Protein AF-A0A947DIS9-F1 (afdb_monomer_lite)

Sequence (60 aa):
MPELIWEKLNCKNQPVGGLGLWRAKVPGGWLVASRCGGGEGSGITFYPDPKHEWNGGSLP

Foldseek 3Di:
DDDWDKDWADDDPDDPFDWTWIWTDDAQFIWIWIDGPVRPDIDIDGDGDNPHPDPRDDDD

pLDDT: mean 89.15, std 10.58, range [60.84, 98.44]

Organism: NCBI:txid1967444

Secondary structure (DSSP, 8-state):
-----EEE---SSPPTTT-EEEEEEETTEEEEEEE-TTSS--EEEEEE-TT----SPPP-

Structure (mmCIF, N/CA/C/O backbone):
data_AF-A0A947DIS9-F1
#
_entry.id   AF-A0A947DIS9-F1
#
loop_
_atom_site.group_PDB
_atom_site.id
_atom_site.type_symbol
_atom_site.label_atom_id
_atom_site.label_alt_id
_atom_site.label_comp_id
_atom_site.label_asym_id
_atom_site.label_entity_id
_atom_site.label_seq_id
_atom_site.pdbx_PDB_ins_code
_atom_site.Cartn_x
_atom_site.Cartn_y
_atom_site.Cartn_z
_atom_site.occupancy
_atom_site.B_iso_or_equiv
_atom_site.auth_seq_id
_atom_site.auth_comp_id
_atom_site.auth_asym_id
_atom_site.auth_atom_id
_atom_site.pdbx_PDB_model_num
ATOM 1 N N . MET A 1 1 ? -23.602 8.544 -5.854 1.00 82.75 1 MET A N 1
ATOM 2 C CA . MET A 1 1 ? -23.162 7.128 -5.834 1.00 82.75 1 MET A CA 1
ATOM 3 C C . MET A 1 1 ? -21.965 7.037 -4.894 1.00 82.75 1 MET A C 1
ATOM 5 O O . MET A 1 1 ? -21.326 8.068 -4.729 1.00 82.75 1 MET A O 1
ATOM 9 N N . PRO A 1 2 ? -21.694 5.907 -4.218 1.00 91.00 2 PRO A N 1
ATOM 10 C CA . PRO A 1 2 ? -20.486 5.782 -3.400 1.00 91.00 2 PRO A CA 1
ATOM 11 C C . PRO A 1 2 ? -19.228 5.854 -4.278 1.00 91.00 2 PRO A C 1
ATOM 13 O O . PRO A 1 2 ? -19.234 5.355 -5.402 1.00 91.00 2 PRO A O 1
ATOM 16 N N . GLU A 1 3 ? -18.164 6.468 -3.760 1.00 95.06 3 GLU A N 1
ATOM 17 C CA . GLU A 1 3 ? -16.908 6.703 -4.480 1.00 95.06 3 GLU A CA 1
ATOM 18 C C . GLU A 1 3 ? -15.732 6.041 -3.755 1.00 95.06 3 GLU A C 1
ATOM 20 O O . GLU A 1 3 ? -15.655 6.058 -2.527 1.00 95.06 3 GLU A O 1
ATOM 25 N N . LEU A 1 4 ? -14.804 5.472 -4.527 1.00 95.06 4 LEU A N 1
ATOM 26 C CA . LEU A 1 4 ? -13.541 4.935 -4.029 1.00 95.06 4 LEU A CA 1
ATOM 27 C C . LEU A 1 4 ? -12.405 5.849 -4.493 1.00 95.06 4 LEU A C 1
ATOM 29 O O . LEU A 1 4 ? -12.132 5.943 -5.690 1.00 95.06 4 LEU A O 1
ATOM 33 N N . ILE A 1 5 ? -11.747 6.517 -3.546 1.00 97.06 5 ILE A N 1
ATOM 34 C CA . ILE A 1 5 ? -10.707 7.510 -3.835 1.00 97.06 5 ILE A CA 1
ATOM 35 C C . ILE A 1 5 ? -9.324 6.873 -3.700 1.00 97.06 5 ILE A C 1
ATOM 37 O O . ILE A 1 5 ? -8.964 6.382 -2.630 1.00 97.06 5 ILE A O 1
ATOM 41 N N . TRP A 1 6 ? -8.553 6.895 -4.789 1.00 96.19 6 TRP A N 1
ATOM 42 C CA . TRP A 1 6 ? -7.187 6.375 -4.837 1.00 96.19 6 TRP A CA 1
ATOM 43 C C . TRP A 1 6 ? -6.153 7.487 -4.652 1.00 96.19 6 TRP A C 1
ATOM 45 O O . TRP A 1 6 ? -6.126 8.466 -5.394 1.00 96.19 6 TRP A O 1
ATOM 55 N N . GLU A 1 7 ? -5.241 7.282 -3.711 1.00 95.94 7 GLU A N 1
ATOM 56 C CA . GLU A 1 7 ? -4.112 8.154 -3.404 1.00 95.94 7 GLU A CA 1
ATOM 57 C C . GLU A 1 7 ? -2.827 7.518 -3.936 1.00 95.94 7 GLU A C 1
ATOM 59 O O . GLU A 1 7 ? -2.521 6.371 -3.606 1.00 95.94 7 GLU A O 1
ATOM 64 N N . LYS A 1 8 ? -2.052 8.247 -4.747 1.00 93.31 8 LYS A N 1
ATOM 65 C CA . LYS A 1 8 ? -0.732 7.778 -5.191 1.00 93.31 8 LYS A CA 1
ATOM 66 C C . LYS A 1 8 ? 0.273 7.914 -4.048 1.00 93.31 8 LYS A C 1
ATOM 68 O O . LYS A 1 8 ? 0.424 8.999 -3.489 1.00 93.31 8 LYS A O 1
ATOM 73 N N . LEU A 1 9 ? 1.002 6.845 -3.747 1.00 93.38 9 LEU A N 1
ATOM 74 C CA . LEU A 1 9 ? 2.094 6.876 -2.781 1.00 93.38 9 LEU A CA 1
ATOM 75 C C . LEU A 1 9 ? 3.379 7.408 -3.419 1.00 93.38 9 LEU A C 1
ATOM 77 O O . LEU A 1 9 ? 3.674 7.165 -4.592 1.00 93.38 9 LEU A O 1
ATOM 81 N N . ASN A 1 10 ? 4.156 8.147 -2.629 1.00 90.44 10 ASN A N 1
ATOM 82 C CA . ASN A 1 10 ? 5.444 8.672 -3.059 1.00 90.44 10 ASN A CA 1
ATOM 83 C C . ASN A 1 10 ? 6.546 7.622 -2.846 1.00 90.44 10 ASN A C 1
ATOM 85 O O . ASN A 1 10 ? 7.144 7.542 -1.773 1.00 90.44 10 ASN A O 1
ATOM 89 N N . CYS A 1 11 ? 6.797 6.805 -3.866 1.00 87.25 11 CYS A N 1
ATOM 90 C CA . CYS A 1 11 ? 7.796 5.740 -3.824 1.00 87.25 11 CYS A CA 1
ATOM 91 C C . CYS A 1 11 ? 9.184 6.269 -4.219 1.00 87.25 11 CYS A C 1
ATOM 93 O O . CYS A 1 11 ? 9.389 6.735 -5.340 1.00 87.25 11 CYS A O 1
ATOM 95 N N . LYS A 1 12 ? 10.160 6.169 -3.310 1.00 87.44 12 LYS A N 1
ATOM 96 C CA . LYS A 1 12 ? 11.576 6.465 -3.590 1.00 87.44 12 LYS A CA 1
ATOM 97 C C . LYS A 1 12 ? 12.330 5.177 -3.921 1.00 87.44 12 LYS A C 1
ATOM 99 O O . LYS A 1 12 ? 11.978 4.120 -3.410 1.00 87.44 12 LYS A O 1
ATOM 104 N N . ASN A 1 13 ? 13.378 5.279 -4.743 1.00 86.31 13 ASN A N 1
ATOM 105 C CA . ASN A 1 13 ? 14.253 4.156 -5.123 1.00 86.31 13 ASN A CA 1
ATOM 106 C C . ASN A 1 13 ? 13.509 2.963 -5.756 1.00 86.31 13 ASN A C 1
ATOM 108 O O . ASN A 1 13 ? 13.910 1.813 -5.598 1.00 86.31 13 ASN A O 1
ATOM 112 N N . GLN A 1 14 ? 12.404 3.233 -6.454 1.00 78.31 14 GLN A N 1
ATOM 113 C CA . GLN A 1 14 ? 11.616 2.203 -7.128 1.00 78.31 14 GLN A CA 1
ATOM 114 C C . GLN A 1 14 ? 12.425 1.516 -8.248 1.00 78.31 14 GLN A C 1
ATOM 116 O O . GLN A 1 14 ? 13.216 2.193 -8.917 1.00 78.31 14 GLN A O 1
ATOM 121 N N . PRO A 1 15 ? 12.223 0.205 -8.490 1.00 72.06 15 PRO A N 1
ATOM 122 C CA . PRO A 1 15 ? 12.877 -0.500 -9.587 1.00 72.06 15 PRO A CA 1
ATOM 123 C C . PRO A 1 15 ? 12.583 0.164 -10.937 1.00 72.06 15 PRO A C 1
ATOM 125 O O . PRO A 1 15 ? 11.523 0.767 -11.143 1.00 72.06 15 PRO A O 1
ATOM 128 N N . VAL A 1 16 ? 13.524 0.035 -11.872 1.00 64.31 16 VAL A N 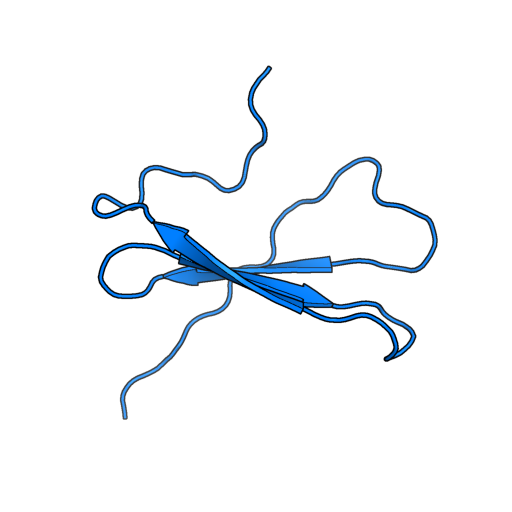1
ATOM 129 C CA . VAL A 1 16 ? 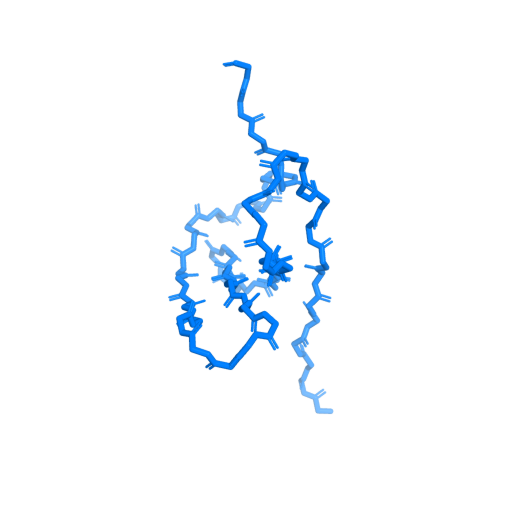13.377 0.551 -13.240 1.00 64.31 16 VAL A CA 1
ATOM 130 C C . VAL A 1 16 ? 12.136 -0.087 -13.884 1.00 64.31 16 VAL A C 1
ATOM 132 O O . VAL A 1 16 ? 11.960 -1.297 -13.799 1.00 64.31 16 VAL A O 1
ATOM 135 N N . GLY A 1 17 ? 11.260 0.717 -14.501 1.00 66.50 17 GLY A N 1
ATOM 136 C CA . GLY A 1 17 ? 10.015 0.228 -15.128 1.00 66.50 17 GLY A CA 1
ATOM 137 C C . GLY A 1 17 ? 8.715 0.887 -14.646 1.00 66.50 17 GLY A C 1
ATOM 138 O O . GLY A 1 17 ? 7.632 0.509 -15.091 1.00 66.50 17 GLY A O 1
ATOM 139 N N . GLY A 1 18 ? 8.795 1.895 -13.770 1.00 68.88 18 GLY A N 1
ATOM 140 C CA . GLY A 1 18 ? 7.644 2.749 -13.446 1.00 68.88 18 GLY A CA 1
ATOM 141 C C . GLY A 1 18 ? 6.592 2.080 -12.561 1.00 68.88 18 GLY A C 1
ATOM 142 O O . GLY A 1 18 ? 5.404 2.361 -12.712 1.00 68.88 18 GLY A O 1
ATOM 143 N N . LEU A 1 19 ? 7.023 1.203 -11.650 1.00 79.50 19 LEU A N 1
ATOM 144 C CA . LEU A 1 19 ? 6.182 0.688 -10.571 1.00 79.50 19 LEU A CA 1
ATOM 145 C C . LEU A 1 19 ? 5.604 1.855 -9.767 1.00 79.50 19 LEU A C 1
ATOM 147 O O . LEU A 1 19 ? 6.346 2.619 -9.159 1.00 79.50 19 LEU A O 1
ATOM 151 N N . GLY A 1 20 ? 4.283 1.993 -9.768 1.00 88.25 20 GLY A N 1
ATOM 152 C CA . GLY A 1 20 ? 3.578 2.912 -8.883 1.00 88.25 20 GLY A CA 1
ATOM 153 C C . GLY A 1 20 ? 2.794 2.145 -7.828 1.00 88.25 20 GLY A C 1
ATOM 154 O O . GLY A 1 20 ? 2.276 1.060 -8.104 1.00 88.25 20 GLY A O 1
ATOM 155 N N . LEU A 1 21 ? 2.678 2.727 -6.636 1.00 92.00 21 LEU A N 1
ATOM 156 C CA . LEU A 1 21 ? 1.722 2.279 -5.633 1.00 92.00 21 LEU A CA 1
ATOM 157 C C . LEU A 1 21 ? 0.617 3.311 -5.442 1.00 92.00 21 LEU A C 1
ATOM 159 O O . LEU A 1 21 ? 0.861 4.519 -5.403 1.00 92.00 21 LEU A O 1
ATOM 163 N N . TRP A 1 22 ? -0.595 2.800 -5.273 1.00 94.50 22 TRP A N 1
ATOM 164 C CA . TRP A 1 22 ? -1.764 3.558 -4.865 1.00 94.50 22 TRP A CA 1
ATOM 165 C C . TRP A 1 22 ? -2.412 2.884 -3.673 1.00 94.50 22 TRP A C 1
ATOM 167 O O . TRP A 1 22 ? -2.274 1.676 -3.472 1.00 94.50 22 TRP A O 1
ATOM 177 N N . ARG A 1 23 ? -3.166 3.661 -2.908 1.00 97.31 23 ARG A N 1
ATOM 178 C CA . ARG A 1 23 ? -4.011 3.130 -1.849 1.00 97.31 23 ARG A CA 1
ATOM 179 C C . ARG A 1 23 ? -5.374 3.796 -1.828 1.00 97.31 23 ARG A C 1
ATOM 181 O O . ARG A 1 23 ? -5.500 4.933 -2.262 1.00 97.31 23 ARG A O 1
ATOM 188 N N . ALA A 1 24 ? -6.365 3.109 -1.288 1.00 97.81 24 ALA A N 1
ATOM 189 C CA . ALA A 1 24 ? -7.681 3.672 -1.033 1.00 97.81 24 ALA A CA 1
ATOM 190 C C . ALA A 1 24 ? -8.138 3.303 0.375 1.00 97.81 24 ALA A C 1
ATOM 192 O O . ALA A 1 24 ? -7.945 2.171 0.830 1.00 97.81 24 ALA A O 1
ATOM 193 N N . LYS A 1 25 ? -8.743 4.269 1.065 1.00 97.69 25 LYS A N 1
ATOM 194 C CA . LYS A 1 25 ? -9.314 4.070 2.395 1.00 97.69 25 LYS A CA 1
ATOM 195 C C . LYS A 1 25 ? -10.592 3.240 2.277 1.00 97.69 25 LYS A C 1
ATOM 197 O O . LYS A 1 25 ? -11.499 3.615 1.538 1.00 97.69 25 LYS A O 1
ATOM 202 N 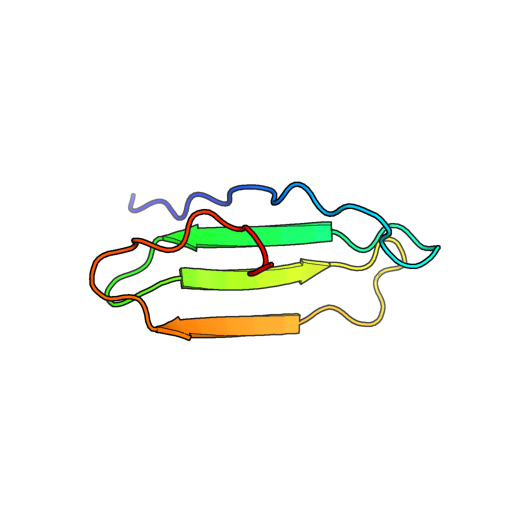N . VAL A 1 26 ? -10.673 2.132 3.006 1.00 98.12 26 VAL A N 1
ATOM 203 C CA . VAL A 1 26 ? -11.860 1.264 3.071 1.00 98.12 26 VAL A CA 1
ATOM 204 C C . VAL A 1 26 ? -12.197 0.938 4.532 1.00 98.12 26 VAL A C 1
ATOM 206 O O . VAL A 1 26 ? -11.361 1.149 5.416 1.00 98.12 26 VAL A O 1
ATOM 209 N N . PRO A 1 27 ? -13.406 0.437 4.843 1.00 97.94 27 PRO A N 1
ATOM 210 C CA . PRO A 1 27 ? -13.711 -0.020 6.195 1.00 97.94 27 PRO A CA 1
ATOM 211 C C . PRO A 1 27 ? -12.666 -1.028 6.700 1.00 97.94 27 PRO A C 1
ATOM 213 O O . PRO A 1 27 ? -12.355 -2.005 6.024 1.00 97.94 27 PRO A O 1
ATOM 216 N N . GLY A 1 28 ? -12.100 -0.767 7.881 1.00 98.25 28 GLY A N 1
ATOM 217 C CA . GLY A 1 28 ? -11.105 -1.631 8.526 1.00 98.25 28 GLY A CA 1
ATOM 218 C C . GLY A 1 28 ? -9.655 -1.473 8.052 1.00 98.25 28 GLY A C 1
ATOM 219 O O . GLY A 1 28 ? -8.768 -2.063 8.670 1.00 98.25 28 GLY A O 1
ATOM 220 N N . GLY A 1 29 ? -9.377 -0.696 7.002 1.00 98.38 29 GLY A N 1
ATOM 221 C CA . GLY A 1 29 ? -7.998 -0.484 6.560 1.00 98.38 29 GLY A CA 1
ATOM 222 C C . GLY A 1 29 ? -7.856 0.116 5.170 1.00 98.38 29 GLY A C 1
ATOM 223 O O . GLY A 1 29 ? -8.639 0.969 4.748 1.00 98.38 29 GLY A O 1
ATOM 224 N N . TRP A 1 30 ? -6.835 -0.330 4.449 1.00 98.44 30 TRP A N 1
ATOM 225 C CA . TRP A 1 30 ? -6.485 0.190 3.134 1.00 98.44 30 TRP A CA 1
ATOM 226 C C . TRP A 1 30 ? -6.520 -0.916 2.088 1.00 98.44 30 TRP A C 1
ATOM 228 O O . TRP A 1 30 ? -6.042 -2.023 2.325 1.00 98.44 30 TRP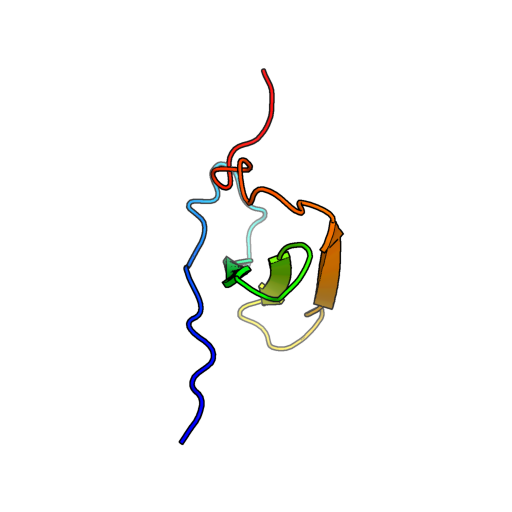 A O 1
ATOM 238 N N . LEU A 1 31 ? -7.017 -0.603 0.897 1.00 97.94 31 LEU A N 1
ATOM 239 C CA . LEU A 1 31 ? -6.625 -1.340 -0.299 1.00 97.94 31 LEU A CA 1
ATOM 240 C C . LEU A 1 31 ? -5.321 -0.739 -0.801 1.00 97.94 31 LEU A C 1
ATOM 242 O O . LEU A 1 31 ? -5.254 0.473 -0.973 1.00 97.94 31 LEU A O 1
ATOM 246 N N . VAL A 1 32 ? -4.305 -1.561 -1.041 1.00 96.69 32 VAL A N 1
ATOM 247 C CA . VAL A 1 32 ? -3.012 -1.140 -1.590 1.00 96.69 32 VAL A CA 1
ATOM 248 C C . VAL A 1 32 ? -2.806 -1.856 -2.911 1.00 96.69 32 VAL A C 1
ATOM 250 O O . VAL A 1 32 ? -2.864 -3.083 -2.963 1.00 96.69 32 VAL A O 1
ATOM 253 N N . ALA A 1 33 ? -2.583 -1.096 -3.976 1.00 93.94 33 ALA A N 1
ATOM 254 C CA . ALA A 1 33 ? -2.416 -1.615 -5.322 1.00 93.94 33 ALA A CA 1
ATOM 255 C C . ALA A 1 33 ? -1.057 -1.209 -5.895 1.00 93.94 33 ALA A C 1
ATOM 257 O O . ALA A 1 33 ? -0.677 -0.038 -5.836 1.00 93.94 33 ALA A O 1
ATOM 258 N N . SER A 1 34 ? -0.351 -2.169 -6.486 1.00 90.81 34 SER A N 1
ATOM 259 C CA . SER A 1 34 ? 0.811 -1.923 -7.333 1.00 90.81 34 SER A CA 1
ATOM 260 C C . SER A 1 34 ? 0.393 -1.953 -8.800 1.00 90.81 34 SER A C 1
ATOM 262 O O . SER A 1 34 ? -0.403 -2.796 -9.222 1.00 90.81 34 SER A O 1
ATOM 264 N N . ARG A 1 35 ? 0.945 -1.037 -9.596 1.00 84.12 35 ARG A N 1
ATOM 265 C CA . ARG A 1 35 ? 0.768 -1.023 -11.050 1.00 84.12 35 ARG A CA 1
ATOM 266 C C . ARG A 1 35 ? 2.118 -0.875 -11.729 1.00 84.12 35 ARG A C 1
ATOM 268 O O . ARG A 1 35 ? 2.845 0.080 -11.457 1.00 84.12 35 ARG A O 1
ATOM 275 N N . CYS A 1 36 ? 2.419 -1.788 -12.640 1.00 79.25 36 CYS A N 1
ATOM 276 C CA . CYS A 1 36 ? 3.580 -1.699 -13.519 1.00 79.25 36 CYS A CA 1
ATOM 277 C C . CYS A 1 36 ? 3.213 -0.950 -14.805 1.00 79.25 36 CYS A C 1
ATOM 279 O O . CYS A 1 36 ? 2.144 -1.178 -15.376 1.00 79.25 36 CYS A O 1
ATOM 281 N N . GLY A 1 37 ? 4.107 -0.081 -15.289 1.00 69.75 37 GLY A N 1
ATOM 282 C CA . GLY A 1 37 ? 3.884 0.696 -16.514 1.00 69.75 37 GLY A CA 1
ATOM 283 C C . GLY A 1 37 ? 3.750 -0.156 -17.784 1.00 69.75 37 GLY A C 1
ATOM 284 O O . GLY A 1 37 ? 3.077 0.260 -18.720 1.00 69.75 37 GLY A O 1
ATOM 285 N N . GLY A 1 38 ? 4.336 -1.359 -17.795 1.00 66.94 38 GLY A N 1
ATOM 286 C CA . GLY A 1 38 ? 4.302 -2.298 -18.925 1.00 66.94 38 GLY A CA 1
ATOM 287 C C . GLY A 1 38 ? 3.083 -3.227 -18.984 1.00 66.94 38 GLY A C 1
ATOM 288 O O . GLY A 1 38 ? 3.042 -4.097 -19.842 1.00 66.94 38 GLY A O 1
ATOM 289 N N . GLY A 1 39 ? 2.105 -3.089 -18.080 1.00 60.84 39 GLY A N 1
ATOM 290 C CA . GLY A 1 39 ? 0.881 -3.908 -18.076 1.00 60.84 39 GLY A CA 1
ATOM 291 C C . GLY A 1 39 ? 1.013 -5.300 -17.441 1.00 60.84 39 GLY A C 1
ATOM 292 O O . GLY A 1 39 ? 0.011 -5.851 -16.993 1.00 60.84 39 GLY A O 1
ATOM 293 N N . GLU A 1 40 ? 2.226 -5.835 -17.306 1.00 68.75 40 GLU A N 1
ATOM 294 C CA . GLU A 1 40 ? 2.502 -7.109 -16.629 1.00 68.75 40 GLU A CA 1
ATOM 295 C C . GLU A 1 40 ? 2.882 -6.890 -15.150 1.00 68.75 40 GLU A C 1
ATOM 297 O O . GLU A 1 40 ? 3.688 -6.018 -14.829 1.00 68.75 40 GLU A O 1
ATOM 302 N N . GLY A 1 41 ? 2.3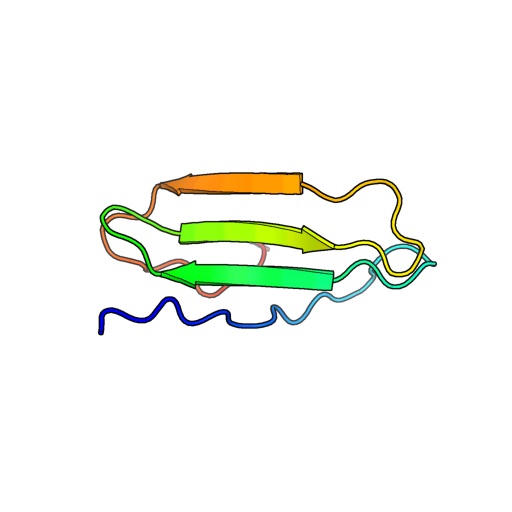05 -7.673 -14.228 1.00 68.62 41 GLY A N 1
ATOM 303 C CA . GLY A 1 41 ? 2.726 -7.698 -12.815 1.00 68.62 41 GLY A CA 1
ATOM 304 C C . GLY A 1 41 ? 2.070 -6.672 -11.877 1.00 68.62 41 GLY A C 1
ATOM 305 O O . GLY A 1 41 ? 2.743 -6.112 -11.017 1.00 68.62 41 GLY A O 1
ATOM 306 N N . SER A 1 42 ? 0.764 -6.424 -12.014 1.00 85.19 42 SER A N 1
ATOM 307 C CA . SER A 1 42 ? 0.000 -5.626 -11.035 1.00 85.19 42 SER A CA 1
ATOM 308 C C . SER A 1 42 ? -0.592 -6.507 -9.931 1.00 85.19 42 SER A C 1
ATOM 310 O O . SER A 1 42 ? -0.905 -7.674 -10.168 1.00 85.19 42 SER A O 1
ATOM 312 N N . GLY A 1 43 ? -0.779 -5.953 -8.734 1.00 89.88 43 GLY A N 1
ATOM 313 C CA . GLY A 1 43 ? -1.361 -6.671 -7.599 1.00 89.88 43 GLY A CA 1
ATOM 314 C C . GLY A 1 43 ? -2.148 -5.747 -6.679 1.00 89.88 43 GLY A C 1
ATOM 315 O O . GLY A 1 43 ? -1.923 -4.540 -6.661 1.00 89.88 43 GLY A O 1
ATOM 316 N N . ILE A 1 44 ? -3.075 -6.318 -5.912 1.00 94.88 44 ILE A N 1
ATOM 317 C CA . ILE A 1 44 ? -3.834 -5.611 -4.880 1.00 94.88 44 ILE A CA 1
ATOM 318 C C . ILE A 1 44 ? -3.845 -6.443 -3.602 1.00 94.88 44 ILE A C 1
ATOM 320 O O . ILE A 1 44 ? -3.967 -7.665 -3.652 1.00 94.88 44 ILE A O 1
ATOM 324 N N . THR A 1 45 ? -3.709 -5.784 -2.459 1.00 97.00 45 THR A N 1
ATOM 325 C CA . THR A 1 45 ? -3.798 -6.420 -1.145 1.00 97.00 45 THR A CA 1
ATOM 326 C C . THR A 1 45 ? -4.571 -5.541 -0.171 1.00 97.00 45 THR A C 1
ATOM 328 O O . THR A 1 45 ? -4.619 -4.318 -0.322 1.00 97.00 45 THR A O 1
ATOM 331 N N . PHE A 1 46 ? -5.183 -6.170 0.828 1.00 98.19 46 PHE A N 1
ATOM 332 C CA . PHE A 1 46 ? -5.781 -5.473 1.956 1.00 98.19 46 PHE A CA 1
ATOM 333 C C . PHE A 1 46 ? -4.742 -5.317 3.067 1.00 98.19 46 PHE A C 1
ATOM 335 O O . PHE A 1 46 ? -4.123 -6.291 3.493 1.00 98.19 46 PHE A O 1
ATOM 342 N N . TYR A 1 47 ? -4.576 -4.091 3.547 1.00 97.75 47 TYR A N 1
ATOM 343 C CA . TYR A 1 47 ? -3.714 -3.74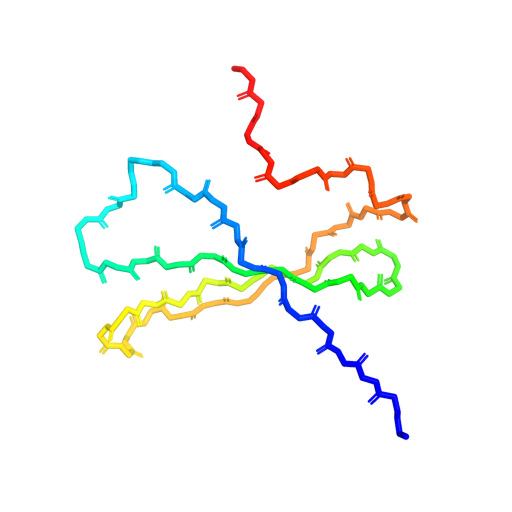8 4.668 1.00 97.75 47 TYR A CA 1
ATOM 344 C C . TYR A 1 47 ? -4.590 -3.353 5.869 1.00 97.75 47 TYR A C 1
ATOM 346 O O . TYR A 1 47 ? -5.211 -2.283 5.829 1.00 97.75 47 TYR A O 1
ATOM 354 N N . PRO A 1 48 ? -4.686 -4.195 6.918 1.00 98.25 48 PRO A N 1
ATOM 355 C CA . PRO A 1 48 ? -5.509 -3.908 8.087 1.00 98.25 48 PRO A CA 1
ATOM 356 C C . PRO A 1 48 ? -4.975 -2.698 8.851 1.00 98.25 48 PRO A C 1
ATOM 358 O O . PRO A 1 48 ? -3.830 -2.684 9.295 1.00 98.25 48 PRO A O 1
ATOM 361 N N . ASP A 1 49 ? -5.823 -1.693 9.019 1.00 98.31 49 ASP A N 1
ATOM 362 C CA . ASP A 1 49 ? -5.505 -0.475 9.759 1.00 98.31 49 ASP A CA 1
ATOM 363 C C . ASP A 1 49 ? -6.820 0.195 10.184 1.00 98.31 49 ASP A C 1
ATOM 365 O O . ASP A 1 49 ? -7.278 1.141 9.539 1.00 98.31 49 ASP A O 1
ATOM 369 N N . PRO A 1 50 ? -7.493 -0.316 11.233 1.00 98.06 50 PRO A N 1
ATOM 370 C CA . PRO A 1 50 ? -8.843 0.124 11.589 1.00 98.06 50 PRO A CA 1
ATOM 371 C C . PRO A 1 50 ? -8.952 1.611 11.941 1.00 98.06 50 PRO A C 1
ATOM 373 O O . PRO A 1 50 ? -10.045 2.170 11.885 1.00 98.06 50 PRO A O 1
ATOM 376 N N . LYS A 1 51 ? -7.833 2.234 12.325 1.00 98.12 51 LYS A N 1
ATOM 377 C CA . LYS A 1 51 ? -7.737 3.662 12.652 1.00 98.12 51 LYS A CA 1
ATOM 378 C C . LYS A 1 51 ? -7.164 4.499 11.508 1.00 98.12 51 LYS A C 1
ATOM 380 O O . LYS A 1 51 ? -7.174 5.725 11.594 1.00 98.12 51 LYS A O 1
ATOM 385 N N . HIS A 1 52 ? -6.701 3.850 10.441 1.00 97.19 52 HIS A N 1
ATOM 386 C CA . HIS A 1 52 ? -6.078 4.475 9.279 1.00 97.19 52 HIS A CA 1
ATOM 387 C C . HIS A 1 52 ? -4.892 5.380 9.634 1.00 97.19 52 HIS A C 1
ATOM 389 O O . HIS A 1 52 ? -4.767 6.484 9.100 1.00 97.19 52 HIS A O 1
ATOM 395 N N . GLU A 1 53 ? -4.045 4.921 10.554 1.00 97.12 53 GLU A N 1
ATOM 396 C CA . GLU A 1 53 ? -2.875 5.657 11.049 1.00 97.12 53 GLU A CA 1
ATOM 397 C C . GLU A 1 53 ? -1.674 5.567 10.094 1.00 97.12 53 GLU A C 1
ATOM 399 O O . GLU A 1 53 ? -0.795 6.434 10.116 1.00 97.12 53 GLU A O 1
ATOM 404 N N . TRP A 1 54 ? -1.623 4.557 9.218 1.00 96.56 54 TRP A N 1
ATOM 405 C CA . TRP A 1 54 ? -0.538 4.431 8.252 1.00 96.56 54 TRP A CA 1
ATOM 406 C C . TRP A 1 54 ? -0.555 5.594 7.255 1.00 96.56 54 TRP A C 1
ATOM 408 O O . TRP A 1 54 ? -1.527 5.833 6.535 1.00 96.56 54 TRP A O 1
ATOM 418 N N . ASN A 1 55 ? 0.567 6.301 7.151 1.00 94.06 55 ASN A N 1
ATOM 419 C CA . ASN A 1 55 ? 0.717 7.481 6.298 1.00 94.06 55 ASN A CA 1
ATOM 420 C C . ASN A 1 55 ? 1.289 7.173 4.901 1.00 94.06 55 ASN A C 1
ATOM 422 O O . ASN A 1 55 ? 1.546 8.097 4.135 1.00 94.06 55 ASN A O 1
ATOM 426 N N . GLY A 1 56 ? 1.493 5.896 4.562 1.00 93.56 56 GLY A N 1
ATOM 427 C CA . GLY A 1 56 ? 2.086 5.497 3.283 1.00 93.56 56 GLY A CA 1
ATOM 428 C C . GLY A 1 56 ? 3.611 5.364 3.312 1.00 93.56 56 GLY A C 1
ATOM 429 O O . GLY A 1 56 ? 4.202 4.991 2.302 1.00 93.56 56 GLY A O 1
ATOM 430 N N . GLY A 1 57 ? 4.247 5.683 4.442 1.00 93.88 57 GLY A N 1
ATOM 431 C CA . GLY A 1 57 ? 5.689 5.590 4.628 1.00 93.88 57 GLY A CA 1
ATOM 432 C C . GLY A 1 57 ? 6.165 4.194 5.027 1.00 93.88 57 GLY A C 1
ATOM 433 O O . GLY A 1 57 ? 5.402 3.373 5.543 1.00 93.88 57 GLY A O 1
ATOM 434 N N . SER A 1 58 ? 7.457 3.963 4.805 1.00 91.50 58 SER A N 1
ATOM 435 C CA . SER A 1 58 ? 8.211 2.864 5.410 1.00 91.50 58 SER A CA 1
ATOM 436 C C . SER A 1 58 ? 8.701 3.271 6.804 1.00 91.50 58 SER A C 1
ATOM 438 O O . SER A 1 58 ? 8.882 4.459 7.077 1.00 91.50 58 SER A O 1
ATOM 440 N N . LEU A 1 59 ? 8.925 2.287 7.676 1.00 90.06 59 LEU A N 1
ATOM 441 C CA . LEU A 1 59 ? 9.605 2.495 8.958 1.00 90.06 59 LEU A CA 1
ATOM 442 C C . LEU A 1 59 ? 11.107 2.797 8.736 1.00 90.06 59 LEU A C 1
ATOM 444 O O . LEU A 1 59 ? 11.607 2.503 7.645 1.00 90.06 59 LEU A O 1
ATOM 448 N N . PRO A 1 60 ? 11.800 3.399 9.725 1.00 82.12 60 PRO A N 1
ATOM 449 C CA . PRO A 1 60 ? 13.249 3.620 9.688 1.00 82.12 60 PRO A CA 1
ATOM 450 C C . PRO A 1 60 ? 14.069 2.338 9.519 1.00 82.12 60 PRO A C 1
ATOM 452 O O . PRO A 1 60 ? 13.641 1.289 10.054 1.00 82.12 60 PRO A O 1
#

Radius of gyration: 12.49 Å; chains: 1; bounding box: 37×16×32 Å